Protein AF-Q56TL3-F1 (afdb_monomer)

Sequence (64 aa):
PSGTSFHVFDQGRFSKEVLPKFFKHNNMASFIRQLNMYGFRKVVHIEQGGLVKPERDDTEFQHP

Organism: Rhabdosargus sarba (NCBI:txid182642)

InterPro domains:
  IPR000232 Heat shock factor (HSF)-type, DNA-binding [PF00447] (2-64)
  IPR000232 Heat shock factor (HSF)-type, DNA-binding [PR00056] (18-30)
  IPR000232 Heat shock factor (HSF)-type, DNA-binding [PR00056] (31-43)
  IPR000232 Heat shock factor (HSF)-type, DNA-binding [PS00434] (19-43)
  IPR000232 Heat shock factor (HSF)-type, DNA-binding [SM00415] (1-64)
  IPR036388 Winged helix-like DNA-binding domain superfamily [G3DSA:1.10.10.10] (1-64)
  IPR036390 Winged helix DNA-binding domain superfamily [SSF46785] (1-64)

Solvent-accessible surface area (backbone atoms only — not comparable to full-atom values): 4020 Å² total; per-residue (Å²): 136,90,78,54,57,51,76,46,61,44,63,69,56,40,18,67,72,47,32,55,80,81,39,102,47,50,54,58,69,60,52,52,50,51,38,49,74,72,61,36,41,75,62,80,81,70,58,98,87,51,89,69,78,67,98,55,61,69,48,39,37,34,50,135

Structure (mmCIF, N/CA/C/O backbone):
data_AF-Q56TL3-F1
#
_entry.id   AF-Q56TL3-F1
#
loop_
_atom_site.group_PDB
_atom_site.id
_atom_site.type_symbol
_atom_site.label_atom_id
_atom_site.label_alt_id
_atom_site.label_comp_id
_atom_site.label_asym_id
_atom_site.label_entity_id
_atom_site.label_seq_id
_atom_site.pdbx_PDB_ins_code
_atom_site.Cartn_x
_atom_site.Cartn_y
_atom_site.Cartn_z
_atom_site.occupancy
_atom_site.B_iso_or_equiv
_atom_site.auth_seq_id
_atom_site.auth_comp_id
_atom_site.auth_asym_id
_atom_site.auth_atom_id
_atom_site.pdbx_PDB_model_num
ATOM 1 N N . PRO A 1 1 ? -7.283 -14.317 -16.202 1.00 67.50 1 PRO A N 1
ATOM 2 C CA . PRO A 1 1 ? -6.189 -13.692 -15.415 1.00 67.50 1 PRO A CA 1
ATOM 3 C C . PRO A 1 1 ? -5.160 -14.750 -14.993 1.00 67.50 1 PRO A C 1
ATOM 5 O O . PRO A 1 1 ? -5.570 -15.839 -14.609 1.00 67.50 1 PRO A O 1
ATOM 8 N N . SER A 1 2 ? -3.860 -14.453 -15.100 1.00 85.25 2 SER A N 1
ATOM 9 C CA . SER A 1 2 ? -2.757 -15.383 -14.783 1.00 85.25 2 SER A CA 1
ATOM 10 C C . SER A 1 2 ? -2.460 -15.516 -13.284 1.00 85.25 2 SER A C 1
ATOM 12 O O . SER A 1 2 ? -1.783 -16.456 -12.891 1.00 85.25 2 SER A O 1
ATOM 14 N N . GLY A 1 3 ? -2.950 -14.592 -12.446 1.00 90.31 3 GLY A N 1
ATOM 15 C CA . GLY A 1 3 ? -2.694 -14.595 -10.997 1.00 90.31 3 GLY A CA 1
ATOM 16 C C . GLY A 1 3 ? -1.267 -14.191 -10.604 1.00 90.31 3 GLY A C 1
ATOM 17 O O . G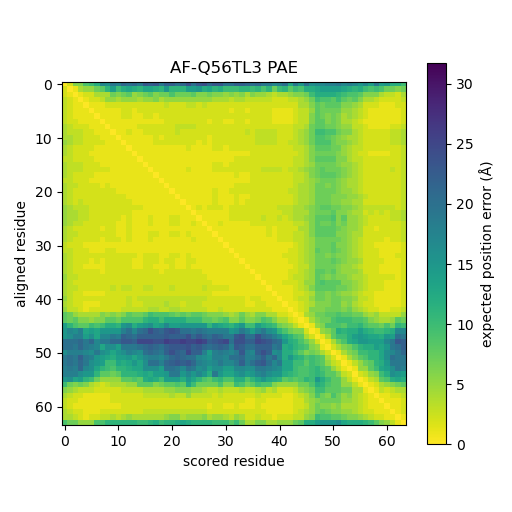LY A 1 3 ? -0.881 -14.362 -9.455 1.00 90.31 3 GLY A O 1
ATOM 18 N N . THR A 1 4 ? -0.490 -13.656 -11.548 1.00 93.25 4 THR A N 1
ATOM 19 C CA . THR A 1 4 ? 0.920 -13.258 -11.373 1.00 93.25 4 THR A CA 1
ATOM 20 C C . THR A 1 4 ? 1.094 -11.822 -10.864 1.00 93.25 4 THR A C 1
ATOM 22 O O . THR A 1 4 ? 2.208 -11.382 -10.585 1.00 93.25 4 THR A O 1
ATOM 25 N N . SER A 1 5 ? -0.000 -11.070 -10.763 1.00 96.00 5 SER A N 1
ATOM 26 C CA . SER A 1 5 ? -0.021 -9.674 -10.335 1.00 96.00 5 SER A CA 1
ATOM 27 C C . SER A 1 5 ? -1.328 -9.332 -9.621 1.00 96.00 5 SER A C 1
ATOM 29 O O . SER A 1 5 ? -2.298 -10.097 -9.645 1.00 96.00 5 SER A O 1
ATOM 31 N N . PHE A 1 6 ? -1.346 -8.179 -8.955 1.00 96.19 6 PHE A N 1
ATOM 32 C CA . PHE A 1 6 ? -2.544 -7.601 -8.362 1.00 96.19 6 PHE A CA 1
ATOM 33 C C . PHE A 1 6 ? -2.591 -6.089 -8.575 1.00 96.19 6 PHE A C 1
ATOM 35 O O . PHE A 1 6 ? -1.561 -5.432 -8.721 1.00 96.19 6 PHE A O 1
ATOM 42 N N . HIS A 1 7 ? -3.804 -5.543 -8.528 1.00 94.81 7 HIS A N 1
ATOM 43 C CA . HIS A 1 7 ? -4.073 -4.121 -8.708 1.00 94.81 7 HIS A CA 1
ATOM 44 C C . HIS A 1 7 ? -4.494 -3.464 -7.394 1.00 94.81 7 HIS A C 1
ATOM 46 O O . HIS A 1 7 ? -5.196 -4.060 -6.573 1.00 94.81 7 HIS A O 1
ATOM 52 N N . VAL A 1 8 ? -4.098 -2.207 -7.226 1.00 95.44 8 VAL A N 1
ATOM 53 C CA . VAL A 1 8 ? -4.592 -1.298 -6.196 1.00 95.44 8 VAL A CA 1
ATOM 54 C C . VAL A 1 8 ? -5.273 -0.132 -6.896 1.00 95.44 8 VAL A C 1
ATOM 56 O O . VAL A 1 8 ? -4.611 0.681 -7.539 1.00 95.44 8 VAL A O 1
ATOM 59 N N . PHE A 1 9 ? -6.592 -0.058 -6.739 1.00 94.31 9 PHE A N 1
ATOM 60 C CA . PHE A 1 9 ? -7.413 1.038 -7.245 1.00 94.31 9 PHE A CA 1
ATOM 61 C C . PHE A 1 9 ? -7.660 2.072 -6.152 1.00 94.31 9 PHE A C 1
ATOM 63 O O . PHE A 1 9 ? -7.879 1.686 -5.003 1.00 94.31 9 PHE A O 1
ATOM 70 N N . ASP A 1 10 ? -7.688 3.355 -6.525 1.00 94.06 10 ASP A N 1
ATOM 71 C CA . ASP A 1 10 ? -7.942 4.485 -5.619 1.00 94.06 10 ASP A CA 1
ATOM 72 C C . ASP A 1 10 ? -7.098 4.365 -4.343 1.00 94.06 10 ASP A C 1
ATOM 74 O O . ASP A 1 10 ? -7.554 3.961 -3.264 1.00 94.06 10 ASP A O 1
ATOM 78 N N . GLN A 1 11 ? -5.815 4.699 -4.473 1.00 94.12 11 GLN A N 1
ATOM 79 C CA . GL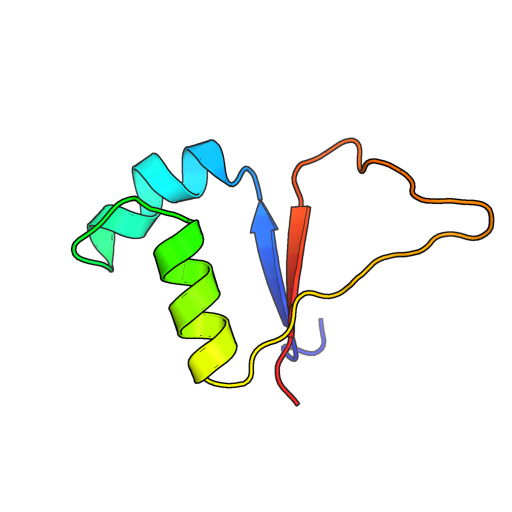N A 1 11 ? -4.848 4.522 -3.399 1.00 94.12 11 GLN A CA 1
ATOM 80 C C . GLN A 1 11 ? -5.248 5.299 -2.143 1.00 94.12 11 GLN A C 1
ATOM 82 O O . GLN A 1 11 ? -4.953 4.853 -1.033 1.00 94.12 11 GL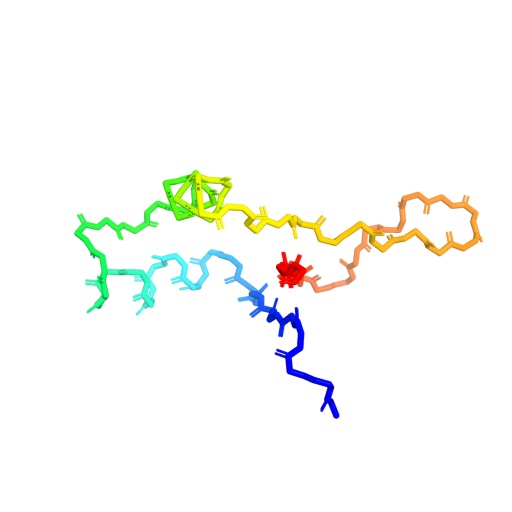N A O 1
ATOM 87 N N . GLY A 1 12 ? -5.940 6.432 -2.292 1.00 95.44 12 GLY A N 1
ATOM 88 C CA . GLY A 1 12 ? -6.436 7.235 -1.179 1.00 95.44 12 GLY A CA 1
ATOM 89 C C . GLY A 1 12 ? -7.494 6.496 -0.363 1.00 95.44 12 GLY A C 1
ATOM 90 O O . GLY A 1 12 ? -7.382 6.411 0.866 1.00 95.44 12 GLY A O 1
ATOM 91 N N . ARG A 1 13 ? -8.496 5.921 -1.031 1.00 96.88 13 ARG A N 1
ATOM 92 C CA . ARG A 1 13 ? -9.539 5.127 -0.378 1.00 96.88 13 ARG A CA 1
ATOM 93 C C . ARG A 1 13 ? -8.992 3.822 0.187 1.00 96.88 13 ARG A C 1
ATOM 95 O O . ARG A 1 13 ? -9.257 3.517 1.349 1.00 96.88 13 ARG A O 1
ATOM 102 N N . PHE A 1 14 ? -8.175 3.096 -0.576 1.00 97.94 14 PHE A N 1
ATOM 103 C CA . PHE A 1 14 ? -7.522 1.868 -0.114 1.00 97.94 14 PHE A CA 1
ATOM 104 C C . PHE A 1 14 ? -6.703 2.112 1.160 1.00 97.94 14 PHE A C 1
ATOM 106 O O . PHE A 1 14 ? -6.822 1.381 2.147 1.00 97.94 14 PHE A O 1
ATOM 113 N N . SER A 1 15 ? -5.931 3.199 1.175 1.00 97.88 15 SER A N 1
ATOM 114 C CA . SER A 1 15 ? -5.126 3.589 2.330 1.00 97.88 15 SER A CA 1
ATOM 115 C C . SER A 1 15 ? -5.972 3.846 3.571 1.00 97.88 15 SER A C 1
ATOM 117 O O . SER A 1 15 ? -5.610 3.404 4.656 1.00 97.88 15 SER A O 1
ATOM 119 N N . LYS A 1 16 ? -7.113 4.529 3.430 1.00 98.25 16 LYS A N 1
ATOM 120 C CA . LYS A 1 16 ? -7.983 4.888 4.561 1.00 98.25 16 LYS A CA 1
ATOM 121 C C . LYS A 1 16 ? -8.854 3.732 5.049 1.00 98.25 16 LYS A C 1
ATOM 123 O O . LYS A 1 16 ? -9.013 3.570 6.254 1.00 98.25 16 LYS A O 1
ATOM 128 N N . GLU A 1 17 ? -9.432 2.953 4.138 1.00 98.44 17 GLU A N 1
ATOM 129 C CA . GLU A 1 17 ? -10.489 1.982 4.458 1.00 98.44 17 GLU A CA 1
ATOM 130 C C . GLU A 1 17 ? -9.994 0.537 4.569 1.00 98.44 17 GLU A C 1
ATOM 132 O O . GLU A 1 17 ? -10.641 -0.278 5.236 1.00 98.44 17 GLU A O 1
ATOM 137 N N . VAL A 1 18 ? -8.883 0.198 3.906 1.00 98.38 18 VAL A N 1
ATOM 138 C CA . VAL A 1 18 ? -8.380 -1.180 3.819 1.00 98.38 18 VAL A CA 1
ATOM 139 C C . VAL A 1 18 ? -7.140 -1.362 4.681 1.00 98.38 18 VAL A C 1
ATOM 141 O O . VAL A 1 18 ? -7.146 -2.242 5.538 1.00 98.38 18 VAL A O 1
ATOM 144 N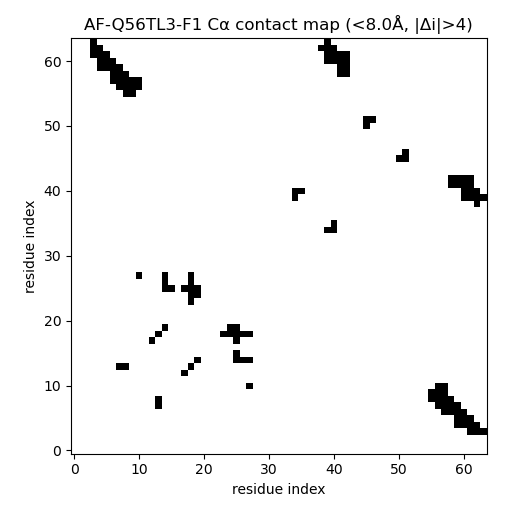 N . LEU A 1 19 ? -6.108 -0.523 4.527 1.00 98.50 19 LEU A N 1
ATOM 145 C CA . LEU A 1 19 ? -4.843 -0.717 5.251 1.00 98.50 19 LEU A CA 1
ATOM 146 C C . LEU A 1 19 ? -5.011 -0.857 6.779 1.00 98.50 19 LEU A C 1
ATOM 148 O O . LEU A 1 19 ? -4.459 -1.815 7.311 1.00 98.50 19 LEU A O 1
ATOM 152 N N . PRO A 1 20 ? -5.817 -0.042 7.491 1.00 98.56 20 PRO A N 1
ATOM 153 C CA . PRO A 1 20 ? -5.967 -0.156 8.949 1.00 98.56 20 PRO A CA 1
ATOM 154 C C . PRO A 1 20 ? -6.598 -1.463 9.432 1.00 98.56 20 PRO A C 1
ATOM 156 O O . PRO A 1 20 ? -6.488 -1.796 10.608 1.00 98.56 20 PRO A O 1
ATOM 159 N N . LYS A 1 21 ? -7.290 -2.192 8.548 1.00 98.56 21 LYS A N 1
ATOM 160 C CA . LYS A 1 21 ? -7.916 -3.479 8.884 1.00 98.56 21 LYS A CA 1
ATOM 161 C C . LYS A 1 21 ? -6.902 -4.622 8.920 1.00 98.56 21 LYS A C 1
ATOM 163 O O . LYS A 1 21 ? -7.142 -5.614 9.596 1.00 98.56 21 LYS A O 1
ATOM 168 N N . PHE A 1 22 ? -5.788 -4.483 8.199 1.00 98.50 22 PHE A N 1
ATOM 169 C CA . PHE A 1 22 ? -4.784 -5.541 8.018 1.00 98.50 22 PHE A CA 1
ATOM 170 C C . PHE A 1 22 ? -3.393 -5.147 8.530 1.00 98.50 22 PHE A C 1
ATOM 172 O O . PHE A 1 22 ? -2.586 -6.005 8.877 1.00 98.50 22 PHE A O 1
ATOM 179 N N . PHE A 1 23 ? -3.117 -3.849 8.617 1.00 98.12 23 PHE A N 1
ATOM 180 C CA . PHE A 1 23 ? -1.862 -3.269 9.069 1.00 98.12 23 PHE A CA 1
ATOM 181 C C . PHE A 1 23 ? -2.129 -2.258 10.182 1.00 98.12 23 PHE A C 1
ATOM 183 O O . PHE A 1 23 ? -3.183 -1.634 10.255 1.00 98.12 23 PHE A O 1
ATOM 190 N N . LYS A 1 24 ? -1.125 -2.015 11.029 1.00 98.00 24 LYS A N 1
ATOM 191 C CA . LYS A 1 24 ? -1.201 -1.017 12.112 1.00 98.00 24 LYS A CA 1
ATOM 192 C C . LYS A 1 24 ? -0.994 0.430 11.623 1.00 98.00 24 LYS A C 1
ATOM 194 O O . LYS A 1 24 ? -0.554 1.281 12.387 1.00 98.00 24 LYS A O 1
ATOM 199 N N . HIS A 1 25 ? -1.246 0.706 10.345 1.00 98.12 25 HIS A N 1
ATOM 200 C CA . HIS A 1 25 ? -1.110 2.025 9.728 1.00 98.12 25 HIS A CA 1
ATOM 201 C C . HIS A 1 25 ? -2.063 2.170 8.536 1.00 98.12 25 HIS A C 1
ATOM 203 O O . HIS A 1 25 ? -2.487 1.183 7.944 1.00 98.12 25 HIS A O 1
ATOM 209 N N . ASN A 1 26 ? -2.317 3.408 8.117 1.00 98.00 26 ASN A N 1
ATOM 210 C CA . ASN A 1 26 ? -3.050 3.748 6.892 1.00 98.00 26 ASN A CA 1
ATOM 211 C C . ASN A 1 26 ? -2.135 4.312 5.785 1.00 98.00 26 ASN A C 1
ATOM 213 O O . ASN A 1 26 ? -2.619 4.913 4.835 1.00 98.00 26 ASN A O 1
ATOM 217 N N . ASN A 1 27 ? -0.809 4.183 5.912 1.00 97.88 27 ASN A N 1
ATOM 218 C CA . ASN A 1 27 ? 0.145 4.809 4.993 1.00 97.88 27 ASN A CA 1
ATOM 219 C C . ASN A 1 27 ? 0.486 3.912 3.785 1.00 97.88 27 ASN A C 1
ATOM 221 O O . ASN A 1 27 ? 1.075 2.841 3.955 1.00 97.88 27 ASN A O 1
ATOM 225 N N . MET A 1 28 ? 0.190 4.390 2.571 1.00 97.44 28 MET A N 1
ATOM 226 C CA . MET A 1 28 ? 0.526 3.700 1.320 1.00 97.44 28 MET A CA 1
ATOM 227 C C . MET A 1 28 ? 2.032 3.493 1.130 1.00 97.44 28 MET A C 1
ATOM 229 O O . MET A 1 28 ? 2.461 2.431 0.690 1.00 97.44 28 MET A O 1
ATOM 233 N N . ALA A 1 29 ? 2.863 4.473 1.490 1.00 97.31 29 ALA A N 1
ATOM 234 C CA . ALA A 1 29 ? 4.311 4.368 1.317 1.00 97.31 29 ALA A CA 1
ATOM 235 C C . ALA A 1 29 ? 4.899 3.222 2.155 1.00 97.31 29 ALA A C 1
ATOM 237 O O . ALA A 1 29 ? 5.796 2.517 1.695 1.00 97.31 29 ALA A O 1
ATOM 238 N N . SER A 1 30 ? 4.355 2.989 3.354 1.00 98.12 30 SER A N 1
ATOM 239 C CA . SER A 1 30 ? 4.727 1.843 4.189 1.00 98.12 30 SER A CA 1
ATOM 240 C C . SER A 1 30 ? 4.311 0.518 3.547 1.00 98.12 30 SER A C 1
ATOM 242 O O . SER A 1 30 ? 5.107 -0.417 3.523 1.00 98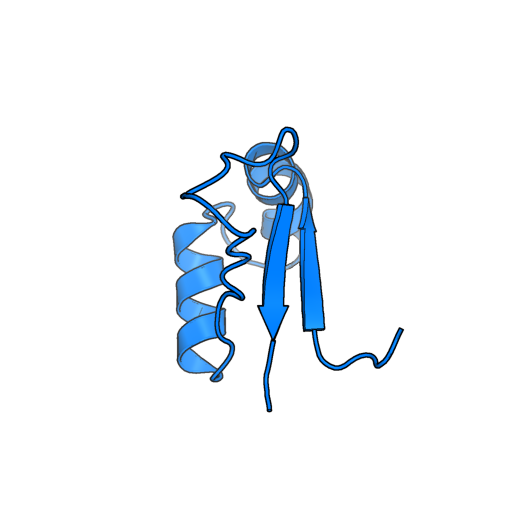.12 30 SER A O 1
ATOM 244 N N . PHE A 1 31 ? 3.108 0.448 2.967 1.00 98.25 31 PHE A N 1
ATOM 245 C CA . PHE A 1 31 ? 2.651 -0.731 2.226 1.00 98.25 31 PHE A CA 1
ATOM 246 C C . PHE A 1 31 ? 3.563 -1.036 1.026 1.00 98.25 31 PHE A C 1
ATOM 248 O O . PHE A 1 31 ? 4.075 -2.147 0.906 1.00 98.25 31 PHE A O 1
ATOM 255 N N . ILE A 1 32 ? 3.873 -0.030 0.203 1.00 96.81 32 ILE A N 1
ATOM 256 C CA . ILE A 1 32 ? 4.788 -0.158 -0.944 1.00 96.81 32 ILE A CA 1
ATOM 257 C C . ILE A 1 32 ? 6.195 -0.565 -0.493 1.00 96.81 32 ILE A C 1
ATOM 259 O O . ILE A 1 32 ? 6.838 -1.395 -1.135 1.00 96.81 32 ILE A O 1
ATOM 263 N N . ARG A 1 33 ? 6.690 -0.023 0.626 1.00 97.81 33 ARG A N 1
ATOM 264 C CA . ARG A 1 33 ? 7.983 -0.428 1.192 1.00 97.81 33 ARG A CA 1
ATOM 265 C C . ARG A 1 33 ? 7.999 -1.919 1.524 1.00 97.81 33 ARG A C 1
ATOM 267 O O . ARG A 1 33 ? 8.953 -2.594 1.148 1.00 97.81 33 ARG A O 1
ATOM 274 N N . GLN A 1 34 ? 6.956 -2.424 2.182 1.00 98.25 34 GLN A N 1
ATOM 275 C CA . GLN A 1 34 ? 6.838 -3.849 2.492 1.00 98.25 34 GLN A CA 1
ATOM 276 C C . GLN A 1 34 ? 6.804 -4.687 1.207 1.00 98.25 34 GLN A C 1
ATOM 278 O O . GLN A 1 34 ? 7.561 -5.645 1.101 1.00 98.25 34 GLN A O 1
ATOM 283 N N . LEU A 1 35 ? 6.018 -4.291 0.199 1.00 98.00 35 LEU A N 1
ATOM 284 C CA . LEU A 1 35 ? 6.000 -4.958 -1.110 1.00 98.00 35 LEU A CA 1
ATOM 285 C C . LEU A 1 35 ? 7.400 -5.045 -1.734 1.00 98.00 35 LEU A C 1
ATOM 287 O O . LEU A 1 35 ? 7.837 -6.124 -2.130 1.00 98.00 35 LEU A O 1
ATOM 291 N N . ASN A 1 36 ? 8.135 -3.932 -1.751 1.00 97.00 36 ASN A N 1
ATOM 292 C CA . ASN A 1 36 ? 9.491 -3.887 -2.296 1.00 97.00 36 ASN A CA 1
ATOM 293 C C . ASN A 1 36 ? 10.456 -4.825 -1.551 1.00 97.00 36 ASN A C 1
ATOM 295 O O . ASN A 1 36 ? 11.289 -5.464 -2.198 1.00 97.00 36 ASN A O 1
ATOM 299 N N . MET A 1 37 ? 10.335 -4.922 -0.220 1.00 97.44 37 MET A N 1
ATOM 300 C CA . MET A 1 37 ? 11.129 -5.832 0.620 1.00 97.44 37 MET A CA 1
ATOM 301 C C . MET A 1 37 ? 10.829 -7.305 0.332 1.00 97.44 37 MET A C 1
ATOM 303 O O . MET A 1 37 ? 11.741 -8.124 0.376 1.00 97.44 37 MET A O 1
ATOM 307 N N . TYR A 1 38 ? 9.582 -7.628 -0.008 1.00 97.56 38 TYR A N 1
ATOM 308 C CA . TYR A 1 38 ? 9.168 -8.970 -0.421 1.00 97.56 38 TYR A CA 1
ATOM 309 C C . TYR A 1 38 ? 9.373 -9.244 -1.917 1.00 97.56 38 TYR A C 1
ATOM 311 O O . TYR A 1 38 ? 8.886 -10.248 -2.412 1.00 97.56 38 TYR A O 1
ATOM 319 N N . GLY A 1 39 ? 10.070 -8.373 -2.654 1.00 97.00 39 GLY A N 1
ATOM 320 C CA . GLY A 1 39 ? 10.416 -8.618 -4.059 1.00 97.00 39 GLY A CA 1
ATOM 321 C C . GLY A 1 39 ? 9.359 -8.198 -5.082 1.00 97.00 39 GLY A C 1
ATOM 322 O O . GLY A 1 39 ? 9.639 -8.243 -6.278 1.00 97.00 39 GLY A O 1
ATOM 323 N N . PHE A 1 40 ? 8.194 -7.706 -4.653 1.00 97.75 40 PHE A N 1
ATOM 324 C CA . PHE A 1 40 ? 7.191 -7.177 -5.578 1.00 97.75 40 PHE A CA 1
ATOM 325 C C . PHE A 1 40 ? 7.721 -5.930 -6.294 1.00 97.75 40 PHE A C 1
ATOM 327 O O . PHE A 1 40 ? 8.531 -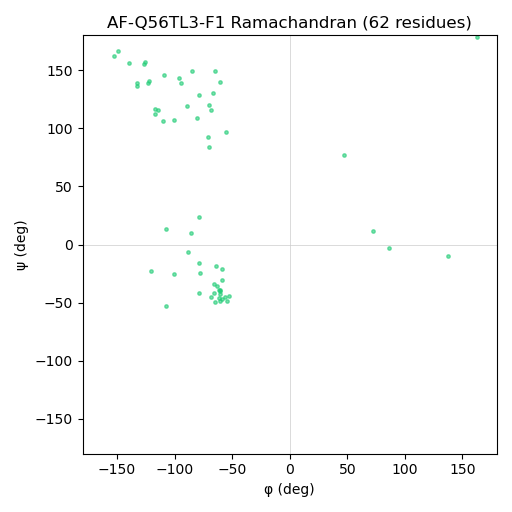5.163 -5.754 1.00 97.75 40 PHE A O 1
ATOM 334 N N . ARG A 1 41 ? 7.261 -5.715 -7.526 1.00 95.69 41 ARG A N 1
ATOM 335 C CA . ARG A 1 41 ? 7.619 -4.562 -8.358 1.00 95.69 41 ARG A CA 1
ATOM 336 C C . ARG A 1 41 ? 6.373 -3.949 -8.972 1.00 95.69 41 ARG A C 1
ATOM 338 O O . ARG A 1 41 ? 5.486 -4.668 -9.423 1.00 95.69 41 ARG A O 1
ATOM 345 N N . LYS A 1 42 ? 6.330 -2.615 -8.997 1.00 93.00 42 LYS A N 1
ATOM 346 C CA . LYS A 1 42 ? 5.287 -1.869 -9.703 1.00 93.00 42 LYS A CA 1
ATOM 347 C C . LYS A 1 42 ? 5.430 -2.106 -11.208 1.00 93.00 42 LYS A C 1
ATOM 349 O O . LYS A 1 42 ? 6.524 -1.935 -11.745 1.00 93.00 42 LYS A O 1
ATOM 354 N N . VAL A 1 43 ? 4.334 -2.457 -11.870 1.00 90.88 43 VAL A N 1
ATOM 355 C CA . VAL A 1 43 ? 4.273 -2.562 -13.330 1.00 90.88 43 VAL A CA 1
ATOM 356 C C . VAL A 1 43 ? 4.130 -1.155 -13.910 1.00 90.88 43 VAL A C 1
ATOM 358 O O . VAL A 1 43 ? 3.293 -0.364 -13.468 1.00 90.88 43 VAL A O 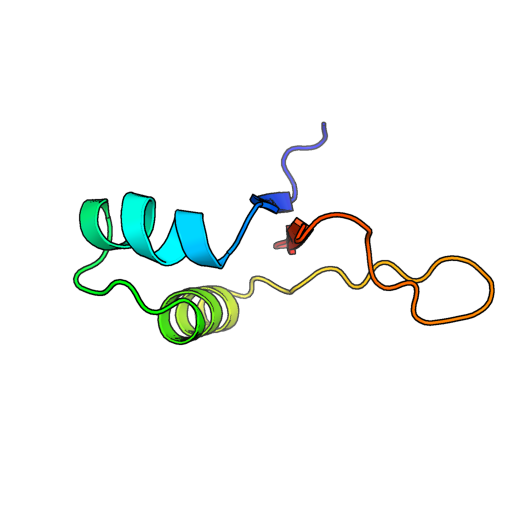1
ATOM 361 N N . VAL A 1 44 ? 4.993 -0.812 -14.866 1.00 84.12 44 VAL A N 1
ATOM 362 C CA . VAL A 1 44 ? 4.947 0.472 -15.574 1.00 84.12 44 VAL A CA 1
ATOM 363 C C . VAL A 1 44 ? 4.282 0.235 -16.923 1.00 84.12 44 VAL A C 1
ATOM 365 O O . VAL A 1 44 ? 4.884 -0.356 -17.816 1.00 84.12 44 VAL A O 1
ATOM 368 N N . HIS A 1 45 ? 3.042 0.696 -17.059 1.00 74.25 45 HIS A N 1
ATOM 369 C CA . HIS A 1 45 ? 2.306 0.658 -18.320 1.00 74.25 45 HIS A CA 1
ATOM 370 C C . HIS A 1 45 ? 2.753 1.836 -19.191 1.00 74.25 45 HIS A C 1
ATOM 372 O O . HIS A 1 45 ? 2.486 2.992 -18.864 1.00 74.25 45 HIS A O 1
ATOM 378 N N . ILE A 1 46 ? 3.490 1.547 -20.265 1.00 69.81 46 ILE A N 1
ATOM 379 C CA . ILE A 1 46 ? 3.905 2.531 -21.273 1.00 69.81 46 ILE A CA 1
ATOM 380 C C . ILE A 1 46 ? 3.131 2.207 -22.549 1.00 69.81 46 ILE A C 1
ATOM 382 O O . ILE A 1 46 ? 3.450 1.228 -23.220 1.00 69.81 46 ILE A O 1
ATOM 386 N N . GLU A 1 47 ? 2.132 3.016 -22.898 1.00 63.78 47 GLU A N 1
ATOM 387 C CA . GLU A 1 47 ? 1.535 2.943 -24.234 1.00 63.78 47 GLU A CA 1
ATOM 388 C C . GLU A 1 47 ? 2.337 3.794 -25.233 1.00 63.78 47 GLU A C 1
ATOM 390 O O . GLU A 1 47 ? 2.992 4.776 -24.869 1.00 63.78 47 GLU A O 1
ATOM 395 N N . GLN A 1 48 ? 2.345 3.363 -26.499 1.00 54.50 48 GLN A N 1
ATOM 396 C CA . GLN A 1 48 ? 3.192 3.878 -27.578 1.00 54.50 48 GLN A CA 1
ATOM 397 C C . GLN A 1 48 ? 3.030 5.399 -27.768 1.00 54.50 48 GLN A C 1
ATOM 399 O O . GLN A 1 48 ? 2.124 5.852 -28.458 1.00 54.50 48 GLN A O 1
ATOM 404 N N . GLY A 1 49 ? 3.932 6.193 -27.178 1.00 54.97 49 GLY A N 1
ATOM 405 C CA . GLY A 1 49 ? 4.034 7.636 -27.434 1.00 54.97 49 GLY A CA 1
ATOM 406 C C . GLY A 1 49 ? 4.260 8.538 -26.216 1.00 54.97 49 GLY A C 1
ATOM 407 O O . GLY A 1 49 ? 4.567 9.712 -26.406 1.00 54.97 49 GLY A O 1
ATOM 408 N N . GLY A 1 50 ? 4.167 8.038 -24.979 1.00 61.72 50 GLY A N 1
ATOM 409 C CA . GLY A 1 50 ? 4.470 8.844 -23.789 1.00 61.72 50 GLY A CA 1
ATOM 410 C C . GLY A 1 50 ? 3.922 8.282 -22.476 1.00 61.72 50 GLY A C 1
ATOM 411 O O . GLY A 1 50 ? 3.257 7.251 -22.448 1.00 61.72 50 GLY A O 1
ATOM 412 N N . LEU A 1 51 ? 4.202 8.979 -21.369 1.00 63.34 51 LEU A N 1
ATOM 413 C CA . LEU A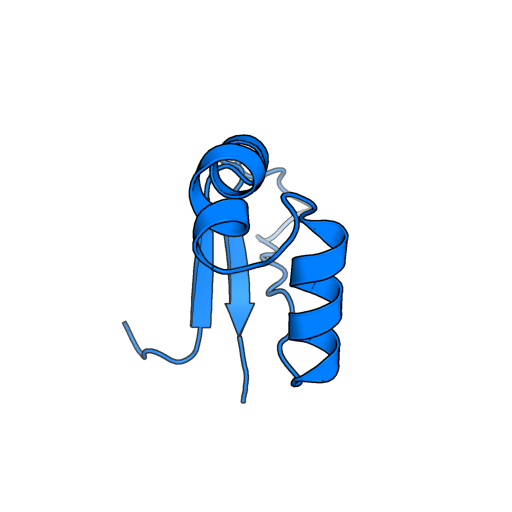 1 51 ? 3.595 8.701 -20.062 1.00 63.34 51 LEU A CA 1
ATOM 414 C C . LEU A 1 51 ? 2.122 9.128 -20.094 1.00 63.34 51 LEU A C 1
ATOM 416 O O . LEU A 1 51 ? 1.800 10.285 -19.821 1.00 63.34 51 LEU A O 1
ATOM 420 N N . VAL A 1 52 ? 1.223 8.205 -20.426 1.00 61.28 52 VAL A N 1
ATOM 421 C CA . VAL A 1 52 ? -0.214 8.429 -20.246 1.00 61.28 52 VAL A CA 1
ATOM 422 C C . VAL A 1 52 ? -0.486 8.431 -18.745 1.00 61.28 52 VAL A C 1
ATOM 424 O O . VAL A 1 52 ? -0.207 7.453 -18.052 1.00 61.28 52 VAL A O 1
ATOM 427 N N . LYS A 1 53 ? -1.011 9.539 -18.212 1.00 59.34 53 LYS A N 1
ATOM 428 C CA . LYS A 1 53 ? -1.637 9.500 -16.888 1.00 59.34 53 LYS A CA 1
ATOM 429 C C . LYS A 1 53 ? -2.906 8.662 -17.036 1.00 59.34 53 LYS A C 1
ATOM 431 O O . LYS A 1 53 ? -3.782 9.084 -17.790 1.00 59.34 53 LYS A O 1
ATOM 436 N N . PRO A 1 54 ? -3.015 7.504 -16.372 1.00 61.94 54 PRO A N 1
ATOM 437 C CA . PRO A 1 54 ? -4.233 6.718 -16.460 1.00 61.94 54 PRO A CA 1
ATOM 438 C C . PRO A 1 54 ? -5.408 7.551 -15.926 1.00 61.94 54 PRO A C 1
ATOM 440 O O . PRO A 1 54 ? -5.265 8.272 -14.937 1.00 61.94 54 PRO A O 1
ATOM 443 N N . GLU A 1 55 ? -6.572 7.465 -16.581 1.00 65.75 55 GLU A N 1
ATOM 444 C CA . GLU A 1 55 ? -7.808 8.136 -16.130 1.00 65.75 55 GLU A CA 1
ATOM 445 C C . GLU A 1 55 ? -8.233 7.690 -14.723 1.00 65.75 55 GLU A C 1
ATOM 447 O O . GLU A 1 55 ? -8.985 8.381 -14.036 1.00 65.75 55 GLU A O 1
ATOM 452 N N . ARG A 1 56 ? -7.753 6.521 -14.287 1.00 71.88 56 ARG A N 1
ATOM 453 C CA . ARG A 1 56 ? -8.011 5.934 -12.976 1.00 71.88 56 ARG A CA 1
ATOM 454 C C . ARG A 1 56 ? -6.691 5.703 -12.259 1.00 71.88 56 ARG A C 1
ATOM 456 O O . ARG A 1 56 ? -5.716 5.276 -12.869 1.00 71.88 56 ARG A O 1
ATOM 463 N N . ASP A 1 57 ? -6.676 5.965 -10.956 1.00 83.38 57 ASP A N 1
ATOM 464 C CA . ASP A 1 57 ? -5.561 5.591 -10.086 1.00 83.38 57 ASP A CA 1
ATOM 465 C C . ASP A 1 57 ? -5.546 4.066 -9.930 1.00 83.38 57 ASP A C 1
ATOM 467 O O . ASP A 1 57 ? -6.156 3.518 -9.014 1.00 83.38 57 ASP A O 1
ATOM 471 N N . ASP A 1 58 ? -4.931 3.399 -10.903 1.00 89.75 58 ASP A N 1
ATOM 472 C CA . ASP A 1 58 ? -4.698 1.962 -10.961 1.00 89.75 58 ASP A CA 1
ATOM 473 C C . ASP A 1 58 ? -3.191 1.717 -10.886 1.00 89.75 58 ASP A C 1
ATOM 475 O O . ASP A 1 58 ? -2.416 2.150 -11.745 1.00 89.75 58 ASP A O 1
ATOM 479 N N . THR A 1 59 ? -2.762 1.066 -9.810 1.00 91.88 59 THR A N 1
ATOM 480 C CA . THR A 1 59 ? -1.376 0.649 -9.630 1.00 91.88 59 THR A CA 1
ATOM 481 C C . THR A 1 59 ? -1.299 -0.864 -9.548 1.00 91.88 59 THR A C 1
ATOM 483 O O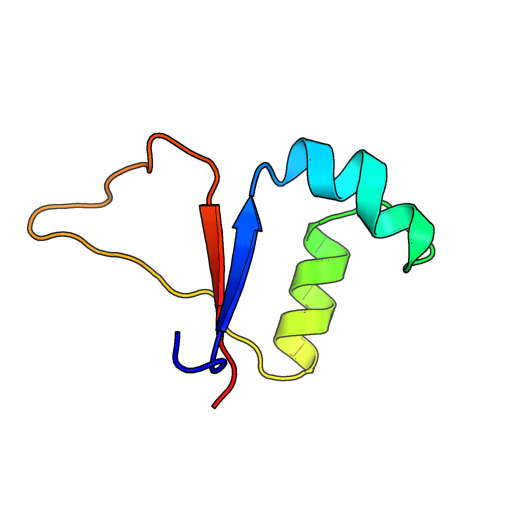 . THR A 1 59 ? -1.774 -1.468 -8.589 1.00 91.88 59 THR A O 1
ATOM 486 N N . GLU A 1 60 ? -0.617 -1.463 -10.515 1.00 94.31 60 GLU A N 1
ATOM 487 C CA . GLU A 1 60 ? -0.360 -2.897 -10.545 1.00 94.31 60 GLU A CA 1
ATOM 488 C C . GLU A 1 60 ? 1.004 -3.238 -9.930 1.00 94.31 60 GLU A C 1
ATOM 490 O O . GLU A 1 60 ? 2.012 -2.563 -10.175 1.00 94.31 60 GLU A O 1
ATOM 495 N N . PHE A 1 61 ? 1.042 -4.315 -9.147 1.00 95.81 61 PHE A N 1
ATOM 496 C CA . PHE A 1 61 ? 2.256 -4.925 -8.619 1.00 95.81 61 PHE A CA 1
ATOM 497 C C . PHE A 1 61 ? 2.329 -6.392 -9.031 1.00 95.81 61 PHE A C 1
ATOM 499 O O . PHE A 1 61 ? 1.343 -7.121 -8.943 1.00 95.81 61 PHE A O 1
ATOM 506 N N . GLN A 1 62 ? 3.520 -6.842 -9.411 1.00 96.50 62 GLN A N 1
ATOM 507 C CA . GLN A 1 62 ? 3.797 -8.236 -9.754 1.00 96.50 62 GLN A CA 1
ATOM 508 C C . GLN A 1 62 ? 4.966 -8.782 -8.935 1.00 96.50 62 GLN A C 1
ATOM 510 O O . GLN A 1 62 ? 5.819 -8.018 -8.469 1.00 96.50 62 GLN A O 1
ATOM 515 N N . HIS A 1 63 ? 5.021 -10.100 -8.800 1.00 93.19 63 HIS A N 1
ATOM 516 C CA . HIS A 1 63 ? 6.168 -10.832 -8.271 1.00 93.19 63 HIS A CA 1
ATOM 517 C C . HIS A 1 63 ? 6.464 -12.009 -9.219 1.00 93.19 63 HIS A C 1
ATOM 519 O O . HIS A 1 63 ? 5.501 -12.641 -9.654 1.00 93.19 63 HIS A O 1
ATOM 525 N N . PRO A 1 64 ? 7.738 -12.279 -9.571 1.00 78.62 64 PRO A N 1
ATOM 526 C CA . PRO A 1 64 ? 8.117 -13.431 -10.394 1.00 78.62 64 PRO A CA 1
ATOM 527 C C . PRO A 1 64 ? 7.708 -14.781 -9.798 1.00 78.62 64 PRO A C 1
ATOM 529 O O . PRO A 1 64 ? 7.676 -14.890 -8.549 1.00 78.62 64 PRO A O 1
#

pLDDT: mean 88.86, std 13.45, range [54.5, 98.56]

Secondary structure (DSSP, 8-state):
--SSEEEEE-HHHHHHHTHHHHSS---HHHHHHHHHHTT-EE----BTTB-PPPSS-EEEEE--

Radius of gyration: 12.98 Å; Cα contacts (8 Å, |Δi|>4): 67; chains: 1; bounding box: 22×25×40 Å

Nearest PDB structures (foldseek):
  7dcs-assembly2_E  TM=8.940E-01  e=2.856E-09  Homo sapiens
  7dct-assembly2_E  TM=8.916E-01  e=1.153E-08  Homo sapiens
  2ldu-assembly1_A  TM=8.156E-01  e=6.493E-08  Homo sapiens
  5hdk-assembly4_D  TM=8.915E-01  e=7.596E-07  Homo sapiens
  5d8l-assembly1_B  TM=8.632E-01  e=4.277E-06  Homo sapiens

Foldseek 3Di:
DPPQKDKDWPLVCCLVPPCVVPHVHSDPVVVVVVCVVVQKDWDQDDDPPDRDPPPTPIIMIGHD

Mean predicted aligned error: 5.27 Å